Protein AF-A0A1B6GNF2-F1 (afdb_monomer)

Foldseek 3Di:
DFADPVPWDWDKDWAAAPDFDPQKKKFKFLADCVVPNDHGPDIDRDPDNTDMDTDPDTQGDDPDDPDLDKDASRMKMFIDDPPDTPDIDGRIDDNPVCVVCCVPPVVDDPVRDDDDDDDPPVPGDDPDDPPDDDPPND

Nearest PDB structures (foldseek):
  2c9a-assembly1_A  TM=4.480E-01  e=7.963E+00  Homo sapiens
  7r5j-assembly1_H0  TM=1.575E-01  e=5.209E+00  Homo sapiens

Structure (mmCIF, N/CA/C/O backbone):
data_AF-A0A1B6GNF2-F1
#
_entry.id   AF-A0A1B6GNF2-F1
#
loop_
_atom_site.group_PDB
_atom_site.id
_atom_site.type_symbol
_atom_site.label_atom_id
_atom_site.label_alt_id
_atom_site.label_comp_id
_atom_site.label_asym_id
_atom_site.label_entity_id
_atom_site.label_seq_id
_atom_site.pdbx_PDB_ins_code
_atom_site.Cartn_x
_atom_site.Cartn_y
_atom_site.Cartn_z
_atom_site.occupancy
_atom_site.B_iso_or_equiv
_atom_site.auth_seq_id
_atom_site.auth_comp_id
_atom_site.auth_asym_id
_atom_site.auth_atom_id
_atom_site.pdbx_PDB_model_num
ATOM 1 N N . PRO A 1 1 ? 19.832 -2.324 -13.308 1.00 48.38 1 PRO A N 1
ATOM 2 C CA . PRO A 1 1 ? 20.178 -1.184 -12.427 1.00 48.38 1 PRO A CA 1
ATOM 3 C C . PRO A 1 1 ? 19.892 -1.513 -10.952 1.00 48.38 1 PRO A C 1
ATOM 5 O O . PRO A 1 1 ? 18.779 -1.898 -10.614 1.00 48.38 1 PRO A O 1
ATOM 8 N N . GLN A 1 2 ? 20.909 -1.433 -10.096 1.00 45.78 2 GLN A N 1
ATOM 9 C CA . GLN A 1 2 ? 20.740 -1.524 -8.643 1.00 45.78 2 GLN A CA 1
ATOM 10 C C . GLN A 1 2 ? 20.310 -0.132 -8.146 1.00 45.78 2 GLN A C 1
ATOM 12 O O . GLN A 1 2 ? 20.767 0.860 -8.702 1.00 45.78 2 GLN A O 1
ATOM 17 N N . LEU A 1 3 ? 19.383 -0.019 -7.191 1.00 51.47 3 LEU A N 1
ATOM 18 C CA . LEU A 1 3 ? 19.069 1.291 -6.603 1.00 51.47 3 LEU A CA 1
ATOM 19 C C . LEU A 1 3 ? 20.137 1.642 -5.565 1.00 51.47 3 LEU A C 1
ATOM 21 O O . LEU A 1 3 ? 20.526 0.782 -4.772 1.00 51.47 3 LEU A O 1
ATOM 25 N N . ASP A 1 4 ? 20.573 2.902 -5.540 1.00 57.47 4 ASP A N 1
ATOM 26 C CA . ASP A 1 4 ? 21.336 3.429 -4.409 1.00 57.47 4 ASP A CA 1
ATOM 27 C C . ASP A 1 4 ? 20.482 3.298 -3.134 1.00 57.47 4 ASP A C 1
ATOM 29 O O . ASP A 1 4 ? 19.288 3.599 -3.103 1.00 57.47 4 ASP A O 1
ATOM 33 N N . THR A 1 5 ? 21.092 2.866 -2.036 1.00 56.94 5 THR A N 1
ATOM 34 C CA . THR A 1 5 ? 20.466 2.891 -0.710 1.00 56.94 5 THR A CA 1
ATOM 35 C C . THR A 1 5 ? 19.908 4.269 -0.338 1.00 56.94 5 THR A C 1
ATOM 37 O O . THR A 1 5 ? 18.885 4.329 0.351 1.00 56.94 5 THR A O 1
ATOM 40 N N . LYS A 1 6 ? 20.495 5.362 -0.854 1.00 58.06 6 LYS A N 1
ATOM 41 C CA . LYS A 1 6 ? 19.972 6.730 -0.700 1.00 58.06 6 LYS A CA 1
ATOM 42 C C . LYS A 1 6 ? 18.654 6.972 -1.439 1.00 58.06 6 LYS A C 1
ATOM 44 O O . LYS A 1 6 ? 17.889 7.828 -1.010 1.00 58.06 6 LYS A O 1
ATOM 49 N N . THR A 1 7 ? 18.370 6.228 -2.509 1.00 63.16 7 THR A N 1
ATOM 50 C CA . THR A 1 7 ? 17.130 6.342 -3.297 1.00 63.16 7 THR A CA 1
ATOM 51 C C . THR A 1 7 ? 16.110 5.246 -2.983 1.00 63.16 7 THR A C 1
ATOM 53 O O . THR A 1 7 ? 14.957 5.350 -3.400 1.00 63.16 7 THR A O 1
ATOM 56 N N . SER A 1 8 ? 16.491 4.225 -2.202 1.00 68.88 8 SER A N 1
ATOM 57 C CA . SER A 1 8 ? 15.565 3.187 -1.736 1.00 68.88 8 SER A CA 1
ATOM 58 C C . SER A 1 8 ? 14.460 3.768 -0.843 1.00 68.88 8 SER A C 1
ATOM 60 O O . SER A 1 8 ? 14.716 4.387 0.197 1.00 68.88 8 SER A O 1
ATOM 62 N N . ARG A 1 9 ? 13.207 3.555 -1.248 1.00 80.62 9 ARG A N 1
ATOM 63 C CA . ARG A 1 9 ? 12.031 4.045 -0.524 1.00 80.62 9 ARG A CA 1
ATOM 64 C C . ARG A 1 9 ? 11.703 3.114 0.633 1.00 80.62 9 ARG A C 1
ATOM 66 O O . ARG A 1 9 ? 11.796 1.894 0.507 1.00 80.62 9 ARG A O 1
ATOM 73 N N . ARG A 1 10 ? 11.323 3.691 1.773 1.00 89.12 10 ARG A N 1
ATOM 74 C CA . ARG A 1 10 ? 10.787 2.916 2.897 1.00 89.12 10 ARG A CA 1
ATOM 75 C C . ARG A 1 10 ? 9.365 2.489 2.572 1.00 89.12 10 ARG A C 1
ATOM 77 O O . ARG A 1 10 ? 8.586 3.290 2.063 1.00 89.12 10 ARG A O 1
ATOM 84 N N . LEU A 1 11 ? 9.042 1.238 2.876 1.00 92.06 11 LEU A N 1
ATOM 85 C CA . LEU A 1 11 ? 7.682 0.746 2.722 1.00 92.06 11 LEU A CA 1
ATOM 86 C C . LEU A 1 11 ? 6.825 1.254 3.876 1.00 92.06 11 LEU A C 1
ATOM 88 O O . LEU A 1 11 ? 7.242 1.221 5.038 1.00 92.06 11 LEU A O 1
ATOM 92 N N . GLN A 1 12 ? 5.615 1.680 3.544 1.00 95.12 12 GLN A N 1
ATOM 93 C CA . GLN A 1 12 ? 4.599 2.086 4.498 1.00 95.12 12 GLN A CA 1
ATOM 94 C C . GLN A 1 12 ? 3.388 1.175 4.335 1.00 95.12 12 GLN A C 1
ATOM 96 O O . GLN A 1 12 ? 3.025 0.798 3.220 1.00 95.12 12 GLN A O 1
ATOM 101 N N . VAL A 1 13 ? 2.772 0.814 5.454 1.00 95.62 13 VAL A N 1
ATOM 102 C CA . VAL A 1 13 ? 1.498 0.102 5.464 1.00 95.62 13 VAL A CA 1
ATOM 103 C C . VAL A 1 13 ? 0.418 1.095 5.843 1.00 95.62 13 VAL A C 1
ATOM 105 O O . VAL A 1 13 ? 0.534 1.740 6.879 1.00 95.62 13 VAL A O 1
ATOM 108 N N . SER A 1 14 ? -0.622 1.208 5.026 1.00 96.44 14 SER A N 1
ATOM 109 C CA . SER A 1 14 ? -1.809 2.007 5.319 1.00 96.44 14 SER A CA 1
ATOM 110 C C . SER A 1 14 ? -3.044 1.121 5.407 1.00 96.44 14 SER A C 1
ATOM 112 O O . SER A 1 14 ? -3.094 0.028 4.837 1.00 96.44 14 SER A O 1
ATOM 114 N N . TRP A 1 15 ? -4.035 1.576 6.166 1.00 96.44 15 TRP A N 1
ATOM 115 C CA . TRP A 1 15 ? -5.276 0.846 6.361 1.00 96.44 15 TRP A CA 1
ATOM 116 C C . TRP A 1 15 ? -6.477 1.774 6.463 1.00 96.44 15 TRP A C 1
ATOM 118 O O . TRP A 1 15 ? -6.389 2.924 6.900 1.00 96.44 15 TRP A O 1
ATOM 128 N N . TRP A 1 16 ? -7.616 1.199 6.098 1.00 96.19 16 TRP A N 1
ATOM 129 C CA . TRP A 1 16 ? -8.946 1.690 6.397 1.00 96.19 16 TRP A CA 1
ATOM 130 C C . TRP A 1 16 ? -9.809 0.480 6.768 1.00 96.19 16 TRP A C 1
ATOM 132 O O . TRP A 1 16 ? -9.834 -0.514 6.042 1.00 96.19 16 TRP A O 1
ATOM 142 N N . VAL A 1 17 ? -10.488 0.542 7.908 1.00 94.69 17 VAL A N 1
ATOM 143 C CA . VAL A 1 17 ? -11.418 -0.481 8.393 1.00 94.69 17 VAL A CA 1
ATOM 144 C C . VAL A 1 17 ? -12.611 0.216 9.052 1.00 94.69 17 VAL A C 1
ATOM 146 O O . VAL A 1 17 ? -12.407 1.223 9.728 1.00 94.69 17 VAL A O 1
ATOM 149 N N . PRO A 1 18 ? -13.851 -0.291 8.921 1.00 94.50 18 PRO A N 1
ATOM 150 C CA . PRO A 1 18 ? -15.011 0.358 9.530 1.00 94.50 18 PRO A CA 1
ATOM 151 C C . PRO A 1 18 ? -14.893 0.528 11.049 1.00 94.50 18 PRO A C 1
ATOM 153 O O . PRO A 1 18 ? -15.233 1.583 11.577 1.00 94.50 18 PRO A O 1
ATOM 156 N N . GLN A 1 19 ? -14.395 -0.500 11.747 1.00 93.94 19 GLN A N 1
ATOM 157 C CA . GLN A 1 19 ? -14.163 -0.484 13.193 1.00 93.94 19 GLN A CA 1
ATOM 158 C C . GLN A 1 19 ? -12.963 -1.347 13.579 1.00 93.94 19 GLN A C 1
ATOM 160 O O . GLN A 1 19 ? -12.769 -2.427 13.016 1.00 93.94 19 GLN A O 1
ATOM 165 N N . VAL A 1 20 ? -12.210 -0.866 14.569 1.00 95.19 20 VAL A N 1
ATOM 166 C CA . VAL A 1 20 ? -11.044 -1.531 15.166 1.00 95.19 20 VAL A CA 1
ATOM 167 C C . VAL A 1 20 ? -11.457 -2.274 16.434 1.00 95.19 20 VAL A C 1
ATOM 169 O O . VAL A 1 20 ? -12.239 -1.756 17.230 1.00 95.19 20 VAL A O 1
ATOM 172 N N . GLN A 1 21 ? -10.904 -3.465 16.640 1.00 94.88 21 GLN A N 1
ATOM 173 C CA . GLN A 1 21 ? -11.029 -4.248 17.869 1.00 94.88 21 GLN A CA 1
ATOM 174 C C . GLN A 1 21 ? -9.678 -4.380 18.580 1.00 94.88 21 GLN A C 1
ATOM 176 O O . GLN A 1 21 ? -8.618 -4.275 17.970 1.00 94.88 21 GLN A O 1
ATO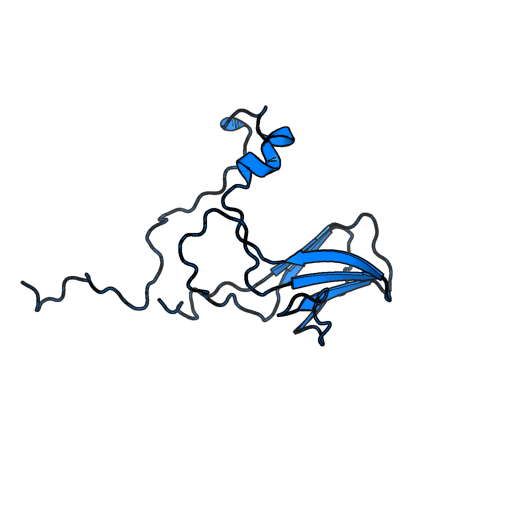M 181 N N . SER A 1 22 ? -9.711 -4.644 19.888 1.00 88.94 22 SER A N 1
ATOM 182 C CA . SER A 1 22 ? -8.516 -4.675 20.747 1.00 88.94 22 SER A CA 1
ATOM 183 C C . SER A 1 22 ? -7.490 -5.759 20.388 1.00 88.94 22 SER A C 1
ATOM 185 O O . SER A 1 22 ? -6.334 -5.643 20.785 1.00 88.94 22 SER A O 1
ATOM 187 N N . ALA A 1 23 ? -7.897 -6.795 19.651 1.00 92.69 23 ALA A N 1
ATOM 188 C CA . ALA A 1 23 ? -7.038 -7.891 19.197 1.00 92.69 23 ALA A CA 1
ATOM 189 C C . ALA A 1 23 ? -6.735 -7.838 17.687 1.00 92.69 23 ALA A C 1
ATOM 191 O O . ALA A 1 23 ? -6.237 -8.820 17.130 1.00 92.69 23 ALA A O 1
ATOM 192 N N . ASP A 1 24 ? -7.065 -6.730 17.017 1.00 97.25 24 ASP A N 1
ATOM 193 C CA . ASP A 1 24 ? -6.771 -6.565 15.598 1.00 97.25 24 ASP A CA 1
ATOM 194 C C . ASP A 1 24 ? -5.269 -6.328 15.385 1.00 97.25 24 ASP A C 1
ATOM 196 O O . ASP A 1 24 ? -4.602 -5.631 16.154 1.00 97.25 24 ASP A O 1
ATOM 200 N N . VAL A 1 25 ? -4.723 -6.912 14.320 1.00 97.56 25 VAL A N 1
ATOM 201 C CA . VAL A 1 25 ? -3.306 -6.795 13.962 1.00 97.56 25 VAL A CA 1
ATOM 202 C C . VAL A 1 25 ? -3.175 -6.659 12.458 1.00 97.56 25 VAL A C 1
ATOM 204 O O . VAL A 1 25 ? -3.715 -7.454 11.696 1.00 97.56 25 VAL A O 1
ATOM 207 N N . ILE A 1 26 ? -2.384 -5.690 12.018 1.00 97.88 26 ILE A N 1
ATOM 208 C CA . ILE A 1 26 ? -1.972 -5.578 10.625 1.00 97.88 26 ILE A CA 1
ATOM 209 C C . ILE A 1 26 ? -0.599 -6.220 10.501 1.00 97.88 26 ILE A C 1
ATOM 211 O O . ILE A 1 26 ? 0.334 -5.834 11.202 1.00 97.88 26 ILE A O 1
ATOM 215 N N . ALA A 1 27 ? -0.476 -7.208 9.625 1.00 97.75 27 ALA A N 1
ATOM 216 C CA . ALA A 1 27 ? 0.722 -8.013 9.458 1.00 97.75 27 ALA A CA 1
ATOM 217 C C . ALA A 1 27 ? 1.237 -7.938 8.019 1.00 97.75 27 ALA A C 1
ATOM 219 O O . ALA A 1 27 ? 0.467 -8.054 7.067 1.00 97.75 27 ALA A O 1
ATOM 220 N N . LEU A 1 28 ? 2.546 -7.753 7.870 1.00 97.31 28 LEU A N 1
ATOM 221 C CA . LEU A 1 28 ? 3.259 -7.692 6.599 1.00 97.31 28 LEU A CA 1
ATOM 222 C C . LEU A 1 28 ? 4.059 -8.981 6.384 1.00 97.31 28 LEU A C 1
ATOM 224 O O . LEU A 1 28 ? 4.722 -9.466 7.301 1.00 97.31 28 LEU A O 1
ATOM 228 N N . TYR A 1 29 ? 4.048 -9.493 5.160 1.00 96.12 29 TYR A N 1
ATOM 229 C CA . TYR A 1 29 ? 4.676 -10.738 4.727 1.00 96.12 29 TYR A CA 1
ATOM 230 C C . TYR A 1 29 ? 5.464 -10.513 3.433 1.00 96.12 29 TYR A C 1
ATOM 232 O O . TYR A 1 29 ? 5.156 -9.609 2.653 1.00 96.12 29 TYR A O 1
ATOM 240 N N . LEU A 1 30 ? 6.468 -11.362 3.197 1.00 93.12 30 LEU A N 1
ATOM 241 C CA . LEU A 1 30 ? 7.276 -11.364 1.965 1.00 93.12 30 LEU A CA 1
ATOM 242 C C . LEU A 1 30 ? 6.791 -12.391 0.925 1.00 93.12 30 LEU A C 1
ATOM 244 O O . LEU A 1 30 ? 7.341 -12.503 -0.166 1.00 93.12 30 LEU A O 1
ATOM 248 N N . THR A 1 31 ? 5.760 -13.161 1.264 1.00 92.38 31 THR A N 1
ATOM 249 C CA . THR A 1 31 ? 5.110 -14.150 0.398 1.00 92.38 31 THR A CA 1
ATOM 250 C C . THR A 1 31 ? 3.607 -14.063 0.591 1.00 92.38 31 THR A C 1
ATOM 252 O O . THR A 1 31 ? 3.159 -13.564 1.621 1.00 92.38 31 THR A O 1
ATOM 255 N N . ASP A 1 32 ? 2.831 -14.539 -0.386 1.00 94.44 32 ASP A N 1
ATOM 256 C CA . ASP A 1 32 ? 1.372 -14.542 -0.278 1.00 94.44 32 ASP A CA 1
ATOM 257 C C . ASP A 1 32 ? 0.930 -15.471 0.872 1.00 94.44 32 ASP A C 1
ATOM 259 O O . ASP A 1 32 ? 1.101 -16.694 0.771 1.00 94.44 32 ASP A O 1
ATOM 263 N N . PRO A 1 33 ? 0.347 -14.927 1.957 1.00 93.50 33 PRO A N 1
ATOM 264 C CA . PRO A 1 33 ? -0.080 -15.723 3.101 1.00 93.50 33 PRO A CA 1
ATOM 265 C C . PRO A 1 33 ? -1.288 -16.619 2.793 1.00 93.50 33 PRO A C 1
ATOM 267 O O . PRO A 1 33 ? -1.597 -17.500 3.592 1.00 93.50 33 PRO A O 1
ATOM 270 N N . ALA A 1 34 ? -1.979 -16.428 1.661 1.00 91.56 34 ALA A N 1
ATOM 271 C CA . ALA A 1 34 ? -3.002 -17.358 1.186 1.00 91.56 34 ALA A CA 1
ATOM 272 C C . ALA A 1 34 ? -2.402 -18.647 0.599 1.00 91.56 34 ALA A C 1
ATOM 274 O O . ALA A 1 34 ? -3.065 -19.681 0.616 1.00 91.56 34 ALA A O 1
ATOM 275 N N . VAL A 1 35 ? -1.163 -18.590 0.097 1.00 91.88 35 VAL A N 1
ATOM 276 C CA . VAL A 1 35 ? -0.446 -19.746 -0.463 1.00 91.88 35 VAL A CA 1
ATOM 277 C C . VAL A 1 35 ? 0.408 -20.420 0.605 1.00 91.88 35 VAL A C 1
ATOM 279 O O . VAL A 1 35 ? 0.377 -21.640 0.743 1.00 91.88 35 VAL A O 1
ATOM 282 N N . ASN A 1 36 ? 1.179 -19.635 1.362 1.00 90.56 36 ASN A N 1
ATOM 283 C CA . ASN A 1 36 ? 2.036 -20.136 2.430 1.00 90.56 36 ASN A CA 1
ATOM 284 C C . ASN A 1 36 ? 2.104 -19.127 3.580 1.00 90.56 36 ASN A C 1
ATOM 286 O O . ASN A 1 36 ? 2.690 -18.049 3.447 1.00 90.56 36 ASN A O 1
ATOM 290 N N . LEU A 1 37 ? 1.510 -19.488 4.717 1.00 92.62 37 LEU A N 1
ATOM 291 C CA . LEU A 1 37 ? 1.492 -18.642 5.901 1.00 92.62 37 LEU A CA 1
ATOM 292 C C . LEU A 1 37 ? 2.807 -18.782 6.677 1.00 92.62 37 LEU A C 1
ATOM 294 O O . LEU A 1 37 ? 3.023 -19.757 7.394 1.00 92.62 37 LEU A O 1
ATOM 298 N N . THR A 1 38 ? 3.675 -17.780 6.555 1.00 94.56 38 THR A N 1
ATOM 299 C CA . THR A 1 38 ? 4.923 -17.671 7.324 1.00 94.56 38 THR A CA 1
ATOM 300 C C . THR A 1 38 ? 4.756 -16.753 8.535 1.00 94.56 38 THR A C 1
ATOM 302 O O . THR A 1 38 ? 3.711 -16.133 8.728 1.00 94.56 38 THR A O 1
ATOM 305 N N . ALA A 1 39 ? 5.806 -16.608 9.349 1.00 96.19 39 ALA A N 1
ATOM 306 C CA . ALA A 1 39 ? 5.857 -15.519 10.320 1.00 96.19 39 ALA A CA 1
ATOM 307 C C . ALA A 1 39 ? 5.827 -14.154 9.593 1.00 96.19 39 ALA A C 1
ATOM 309 O O . ALA A 1 39 ? 6.465 -14.019 8.539 1.00 96.19 39 ALA A O 1
ATOM 310 N N . PRO A 1 40 ? 5.098 -13.153 10.118 1.00 96.88 40 PRO A N 1
ATOM 311 C CA . PRO A 1 40 ? 5.108 -11.812 9.554 1.00 96.88 40 PRO A CA 1
ATOM 312 C C . PRO A 1 40 ? 6.463 -11.141 9.790 1.00 96.88 40 PRO A C 1
ATOM 314 O O . PRO A 1 40 ? 7.084 -11.308 10.838 1.00 96.88 40 PRO A O 1
ATOM 317 N N . VAL A 1 41 ? 6.907 -10.346 8.821 1.00 96.56 41 VAL A N 1
ATOM 318 C CA . VAL A 1 41 ? 8.154 -9.567 8.912 1.00 96.56 41 VAL A CA 1
ATOM 319 C C . VAL A 1 41 ? 7.966 -8.228 9.617 1.00 96.56 41 VAL A C 1
ATOM 321 O O . VAL A 1 41 ? 8.936 -7.608 10.045 1.00 96.56 41 VAL A O 1
ATOM 324 N N . TYR A 1 42 ? 6.722 -7.771 9.733 1.00 97.44 42 TYR A N 1
ATOM 325 C CA . TYR A 1 42 ? 6.355 -6.579 10.482 1.00 97.44 42 TYR A CA 1
ATOM 326 C C . TYR A 1 42 ? 4.894 -6.677 10.918 1.00 97.44 42 TYR A C 1
ATOM 328 O O . TYR A 1 42 ? 4.059 -7.202 10.180 1.00 97.44 42 TYR A O 1
ATOM 336 N N . THR A 1 43 ? 4.580 -6.160 12.103 1.00 97.50 43 THR A N 1
ATOM 337 C CA . THR A 1 43 ? 3.211 -6.099 12.620 1.00 97.50 43 THR A CA 1
ATOM 338 C C . THR A 1 43 ? 2.954 -4.764 13.292 1.00 97.50 43 THR A C 1
ATOM 340 O O . THR A 1 43 ? 3.817 -4.267 14.015 1.00 97.50 43 THR A O 1
ATOM 343 N N . VAL A 1 44 ? 1.750 -4.229 13.120 1.00 97.12 44 VAL A N 1
ATOM 344 C CA . VAL A 1 44 ? 1.285 -3.032 13.822 1.00 97.12 44 VAL A CA 1
ATOM 345 C C . VAL A 1 44 ? -0.155 -3.236 14.304 1.00 97.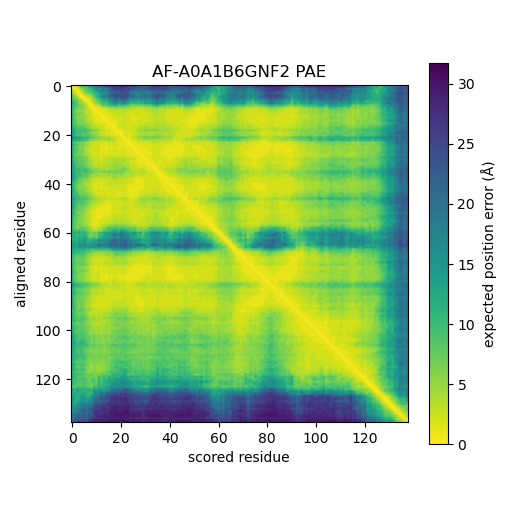12 44 VAL A C 1
ATOM 347 O O . VAL A 1 44 ? -1.014 -3.616 13.504 1.00 97.12 44 VAL A O 1
ATOM 350 N N . PRO A 1 45 ? -0.450 -3.019 15.598 1.00 96.56 45 PRO A N 1
ATOM 351 C CA . PRO A 1 45 ? -1.827 -2.941 16.063 1.00 96.56 45 PRO A CA 1
ATOM 352 C C . PRO A 1 45 ? -2.431 -1.598 15.609 1.00 96.56 45 PRO A C 1
ATOM 354 O O . PRO A 1 45 ? -1.844 -0.545 15.881 1.00 96.56 45 PRO A O 1
ATOM 357 N N . PRO A 1 46 ? -3.576 -1.588 14.908 1.00 95.75 46 PRO A N 1
ATOM 358 C CA . PRO A 1 46 ? -4.229 -0.344 14.526 1.00 95.75 46 PRO A CA 1
ATOM 359 C C . PRO A 1 46 ? -4.836 0.331 15.763 1.00 95.75 46 PRO A C 1
ATOM 361 O O . PRO A 1 46 ? -5.587 -0.291 16.505 1.00 95.75 46 PRO A O 1
ATOM 364 N N . SER A 1 47 ? -4.538 1.613 15.983 1.00 90.88 47 SER A N 1
ATOM 365 C CA . SER A 1 47 ? -5.172 2.426 17.038 1.00 90.88 47 SER A CA 1
ATOM 366 C C . SER A 1 47 ? -6.436 3.148 16.557 1.00 90.88 47 SER A C 1
ATOM 368 O O . SER A 1 47 ? -7.274 3.546 17.362 1.00 90.88 47 SER A O 1
ATOM 370 N N . THR A 1 48 ? -6.580 3.313 15.241 1.00 95.25 48 THR A N 1
ATOM 371 C CA . THR A 1 48 ? -7.662 4.047 14.577 1.00 95.25 48 THR A CA 1
ATOM 372 C C . THR A 1 48 ? -8.178 3.272 13.367 1.00 95.25 48 THR A C 1
ATOM 374 O O . THR A 1 48 ? -7.462 2.455 12.782 1.00 95.25 48 THR A O 1
ATOM 377 N N . SER A 1 49 ? -9.425 3.545 12.966 1.0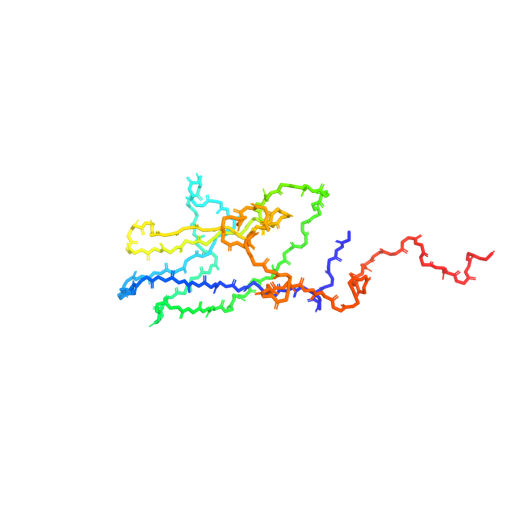0 95.50 49 SER A N 1
ATOM 378 C CA . SER 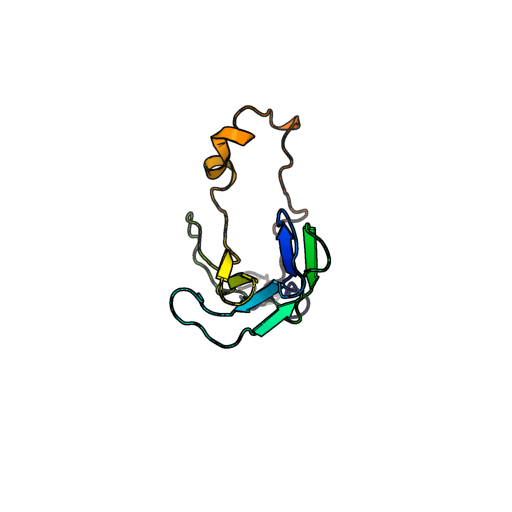A 1 49 ? -10.057 2.967 11.767 1.00 95.50 49 SER A CA 1
ATOM 379 C C . SER A 1 49 ? -9.268 3.251 10.493 1.00 95.50 49 SER A C 1
ATOM 381 O O . SER A 1 49 ? -9.251 2.432 9.582 1.00 95.50 49 SER A O 1
ATOM 383 N N . THR A 1 50 ? -8.582 4.389 10.442 1.00 97.06 50 THR A N 1
ATOM 384 C CA . THR A 1 50 ? -7.745 4.805 9.318 1.00 97.06 50 THR A CA 1
ATOM 385 C C . THR A 1 50 ? -6.372 5.197 9.814 1.00 97.06 50 THR A C 1
ATOM 387 O O . THR A 1 50 ? -6.2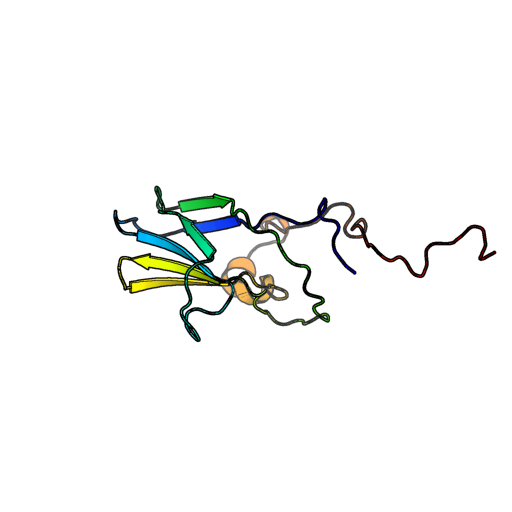71 5.925 10.804 1.00 97.06 50 THR A O 1
ATOM 390 N N . GLY A 1 51 ? -5.321 4.788 9.121 1.00 96.44 51 GLY A N 1
ATOM 391 C CA . GLY A 1 51 ? -3.975 5.172 9.510 1.00 96.44 51 GLY A CA 1
ATOM 392 C C . GLY A 1 51 ? -2.908 4.593 8.608 1.00 96.44 51 GLY A C 1
ATOM 393 O O . GLY A 1 51 ? -3.191 3.935 7.604 1.00 96.44 51 GLY A O 1
ATOM 394 N N . TRP A 1 52 ? -1.668 4.865 8.985 1.00 96.81 52 TRP A N 1
ATOM 395 C CA . TRP A 1 52 ? -0.493 4.298 8.354 1.00 96.81 52 TRP A CA 1
ATOM 396 C C . TRP A 1 52 ? 0.614 4.073 9.380 1.00 96.81 52 TRP A C 1
ATOM 398 O O . TRP A 1 52 ? 0.606 4.639 10.474 1.00 96.81 52 TRP A O 1
ATOM 408 N N . SER A 1 53 ? 1.578 3.234 9.020 1.00 96.38 53 SER A N 1
ATOM 409 C CA . SER A 1 53 ? 2.770 2.993 9.817 1.00 96.38 53 SER A CA 1
ATOM 410 C C . SER A 1 53 ? 3.982 2.734 8.934 1.00 96.38 53 SER A C 1
ATOM 412 O O . SER A 1 53 ? 3.910 1.978 7.958 1.00 96.38 53 SER A O 1
ATOM 414 N N . ASP A 1 54 ? 5.099 3.373 9.279 1.00 94.88 54 ASP A N 1
ATOM 415 C CA . ASP A 1 54 ? 6.366 3.185 8.587 1.00 94.88 54 ASP A CA 1
ATOM 416 C C . ASP A 1 54 ? 7.007 1.863 8.994 1.00 94.88 54 ASP A C 1
ATOM 418 O O . ASP A 1 54 ? 7.262 1.592 10.170 1.00 94.88 54 ASP A O 1
ATOM 422 N N . THR A 1 55 ? 7.350 1.057 7.998 1.00 94.19 55 THR A N 1
ATOM 423 C CA . THR A 1 55 ? 8.045 -0.206 8.228 1.00 94.19 55 THR A CA 1
ATOM 424 C C . THR A 1 55 ? 9.563 0.028 8.253 1.00 94.19 55 THR A C 1
ATOM 426 O O . THR A 1 55 ? 10.063 1.040 7.732 1.00 94.19 55 THR A O 1
ATOM 429 N N . PRO A 1 56 ? 10.346 -0.890 8.844 1.00 90.88 56 PRO A N 1
ATOM 430 C CA . PRO A 1 56 ? 11.800 -0.885 8.693 1.00 90.88 56 PRO A CA 1
ATOM 431 C C . PRO A 1 56 ? 12.248 -1.376 7.305 1.00 90.88 56 PRO A C 1
ATOM 433 O O . PRO A 1 56 ? 13.434 -1.302 6.987 1.00 90.88 56 PRO A O 1
ATOM 436 N N . LEU A 1 57 ? 11.325 -1.884 6.480 1.00 89.88 57 LEU A N 1
ATOM 437 C CA . LEU A 1 57 ? 11.640 -2.443 5.175 1.00 89.88 57 LEU A CA 1
ATOM 438 C C . LEU A 1 57 ? 11.832 -1.347 4.133 1.00 89.88 57 LEU A C 1
ATOM 440 O O . LEU A 1 57 ? 11.197 -0.288 4.155 1.00 89.88 57 LEU A O 1
ATOM 444 N N . ARG A 1 58 ? 12.705 -1.646 3.178 1.00 86.56 58 ARG A N 1
ATOM 445 C CA . ARG A 1 58 ? 12.942 -0.833 1.993 1.00 86.56 58 ARG A CA 1
ATOM 446 C C . ARG A 1 58 ? 12.510 -1.615 0.767 1.00 86.56 58 ARG A C 1
ATOM 448 O O . ARG A 1 58 ? 12.650 -2.838 0.728 1.00 86.56 58 ARG A O 1
ATOM 455 N N . GLU A 1 59 ? 11.981 -0.894 -0.209 1.00 78.50 59 GLU A N 1
ATOM 456 C CA . GLU A 1 59 ? 11.657 -1.446 -1.515 1.00 78.50 59 GLU A CA 1
ATOM 457 C C . GLU A 1 59 ? 12.921 -2.034 -2.150 1.00 78.50 59 GLU A C 1
ATOM 459 O O . GLU A 1 59 ? 13.963 -1.375 -2.233 1.00 78.50 59 GLU A O 1
ATOM 464 N N . MET A 1 60 ? 12.826 -3.282 -2.598 1.00 74.81 60 MET A N 1
ATOM 465 C CA . MET A 1 60 ? 13.833 -3.881 -3.460 1.00 74.81 60 MET A CA 1
ATOM 466 C C . MET A 1 60 ? 13.482 -3.574 -4.912 1.00 74.81 60 MET A C 1
ATOM 468 O O . MET A 1 60 ? 12.366 -3.843 -5.351 1.00 74.81 60 MET A O 1
ATOM 472 N N . TYR A 1 61 ? 14.442 -3.038 -5.672 1.00 66.00 61 TYR A N 1
ATOM 473 C CA . TYR A 1 61 ? 14.260 -2.890 -7.112 1.00 66.00 61 TYR A CA 1
ATOM 474 C C . TYR A 1 61 ? 14.181 -4.267 -7.751 1.00 66.00 61 TYR A C 1
ATOM 476 O O . TYR A 1 61 ? 15.177 -4.982 -7.876 1.00 66.00 61 TYR A O 1
ATOM 484 N N . LEU A 1 62 ? 12.982 -4.625 -8.170 1.00 65.44 62 LEU A N 1
ATOM 485 C CA . LEU A 1 62 ? 12.742 -5.804 -8.967 1.00 65.44 62 LEU A CA 1
ATOM 486 C C . LEU A 1 62 ? 12.777 -5.346 -10.425 1.00 65.44 62 LEU A C 1
ATOM 488 O O . LEU A 1 62 ? 12.037 -4.450 -10.829 1.00 65.44 62 LEU A O 1
ATOM 492 N N . ASN A 1 63 ? 13.701 -5.917 -11.202 1.00 62.12 63 ASN A N 1
ATOM 493 C CA . ASN A 1 63 ? 13.856 -5.615 -12.623 1.00 62.12 63 ASN A CA 1
ATOM 494 C C . ASN A 1 63 ? 12.672 -6.206 -13.400 1.00 62.12 63 ASN A C 1
ATOM 496 O O . ASN A 1 63 ? 12.766 -7.276 -14.005 1.00 62.12 63 ASN A O 1
ATOM 500 N N . TYR A 1 64 ? 11.529 -5.533 -13.318 1.00 61.62 64 TYR A N 1
ATOM 501 C CA . TYR A 1 64 ? 10.344 -5.892 -14.066 1.00 61.62 64 TYR A CA 1
ATOM 502 C C . TYR A 1 64 ? 10.510 -5.396 -15.496 1.00 61.62 64 TYR A C 1
ATOM 504 O O . TYR A 1 64 ? 10.588 -4.196 -15.756 1.00 61.62 64 TYR A O 1
ATOM 512 N N . ARG A 1 65 ? 10.532 -6.339 -16.445 1.00 65.12 65 ARG A N 1
ATOM 513 C CA . ARG A 1 65 ? 10.243 -6.017 -17.847 1.00 65.12 65 ARG A CA 1
ATOM 514 C C . ARG A 1 65 ? 8.908 -5.281 -17.879 1.00 65.12 65 ARG A C 1
ATOM 516 O O . ARG A 1 65 ? 8.032 -5.639 -17.105 1.00 65.12 65 ARG A O 1
ATOM 523 N N . HIS A 1 66 ? 8.761 -4.270 -18.729 1.00 63.25 66 HIS A N 1
ATOM 524 C CA . HIS A 1 66 ? 7.534 -3.478 -18.844 1.00 63.25 66 HIS A CA 1
ATOM 525 C C . HIS A 1 66 ? 6.313 -4.387 -19.060 1.00 63.25 66 HIS A C 1
ATOM 527 O O . HIS A 1 66 ? 6.029 -4.797 -20.184 1.00 63.25 6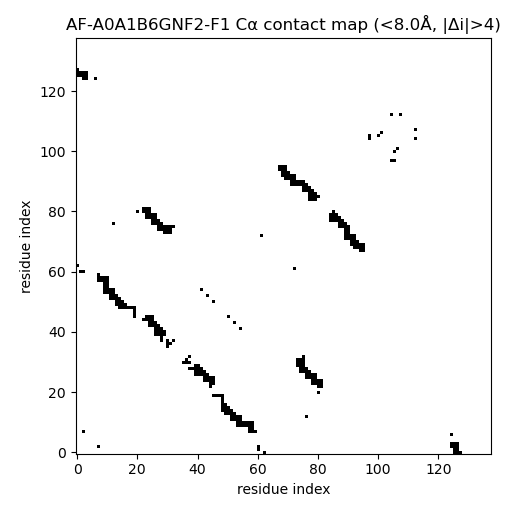6 HIS A O 1
ATOM 533 N N . VAL A 1 67 ? 5.620 -4.741 -17.976 1.00 69.75 67 VAL A N 1
ATOM 534 C CA . VAL A 1 67 ? 4.389 -5.523 -18.031 1.00 69.75 67 VAL A CA 1
ATOM 535 C C . VAL A 1 67 ? 3.240 -4.542 -17.873 1.00 69.75 67 VAL A C 1
ATOM 537 O O . VAL A 1 67 ? 3.134 -3.855 -16.860 1.00 69.75 67 VAL A O 1
ATOM 540 N N . PHE A 1 68 ? 2.366 -4.481 -18.873 1.00 82.12 68 PHE A N 1
ATOM 541 C CA . PHE A 1 68 ? 1.157 -3.654 -18.846 1.00 82.12 68 PHE A CA 1
ATOM 542 C C . PHE A 1 68 ? 0.018 -4.299 -18.035 1.00 82.12 68 PHE A C 1
ATOM 544 O O . PHE A 1 68 ? -1.144 -3.949 -18.205 1.00 82.12 68 PHE A O 1
ATOM 551 N N . THR A 1 69 ? 0.344 -5.239 -17.145 1.00 86.19 69 THR A N 1
ATOM 552 C CA . THR A 1 69 ? -0.598 -5.901 -16.239 1.00 86.19 69 THR A CA 1
ATOM 553 C C . THR A 1 69 ? -0.182 -5.666 -14.792 1.00 86.19 69 THR A C 1
ATOM 555 O O . THR A 1 69 ? 1.006 -5.534 -14.488 1.00 86.19 69 THR A O 1
ATOM 558 N N . SER A 1 70 ? -1.160 -5.628 -13.886 1.00 88.75 70 SER A N 1
ATOM 559 C CA . SER A 1 70 ? -0.882 -5.532 -12.452 1.00 88.75 70 SER A CA 1
ATOM 560 C C . SER A 1 70 ? -0.132 -6.773 -11.962 1.00 88.75 70 SER A C 1
ATOM 562 O O . SER A 1 70 ? -0.517 -7.902 -12.270 1.00 88.75 70 SER A O 1
ATOM 564 N N . VAL A 1 71 ? 0.947 -6.565 -11.207 1.00 88.88 71 VAL A N 1
ATOM 565 C CA . VAL A 1 71 ? 1.738 -7.629 -10.573 1.00 88.88 71 VAL A CA 1
ATOM 566 C C . VAL A 1 71 ? 2.077 -7.252 -9.134 1.00 88.88 71 VAL A C 1
ATOM 568 O O . VAL A 1 71 ? 2.350 -6.085 -8.849 1.00 88.88 71 VAL A O 1
ATOM 571 N N . CYS A 1 72 ? 2.082 -8.232 -8.226 1.00 90.00 72 CYS A N 1
ATOM 572 C CA . CYS A 1 72 ? 2.543 -8.036 -6.850 1.00 90.00 72 CYS A CA 1
ATOM 573 C C . CYS A 1 72 ? 4.079 -7.981 -6.788 1.00 90.00 72 CYS A C 1
ATOM 575 O O . CYS A 1 72 ? 4.765 -8.808 -7.388 1.00 90.00 72 CYS A O 1
ATOM 577 N N . LEU A 1 73 ? 4.611 -7.054 -5.994 1.00 88.44 73 LEU A N 1
ATOM 578 C CA . LEU A 1 73 ? 6.043 -6.768 -5.841 1.00 88.44 73 LEU A CA 1
ATOM 579 C C . LEU A 1 73 ? 6.699 -7.558 -4.696 1.00 88.44 73 LEU A C 1
ATOM 581 O O . LEU A 1 73 ? 7.723 -7.145 -4.168 1.00 88.44 73 LEU A O 1
ATOM 585 N N . GLY A 1 74 ? 6.096 -8.674 -4.273 1.00 90.31 74 GLY A N 1
ATOM 586 C CA . GLY A 1 74 ? 6.641 -9.529 -3.207 1.00 90.31 74 GLY A CA 1
ATOM 587 C C . GLY A 1 74 ? 6.366 -9.052 -1.777 1.00 90.31 74 GLY A C 1
ATOM 588 O O . GLY A 1 74 ? 6.934 -9.597 -0.840 1.00 90.31 74 GLY A O 1
ATOM 589 N N . TYR A 1 75 ? 5.480 -8.074 -1.584 1.00 93.75 75 TYR A N 1
ATOM 590 C CA . TYR A 1 75 ? 5.059 -7.623 -0.255 1.00 93.75 75 TYR A CA 1
ATOM 591 C C . TYR A 1 75 ? 3.554 -7.768 -0.109 1.00 93.75 75 TYR A C 1
ATOM 593 O O . TYR A 1 75 ? 2.802 -7.286 -0.957 1.00 93.75 75 TYR A O 1
ATOM 601 N N . TRP A 1 76 ? 3.125 -8.397 0.979 1.00 96.50 76 TRP A N 1
ATOM 602 C CA . TRP A 1 76 ? 1.728 -8.709 1.257 1.00 96.50 76 TRP A CA 1
ATOM 603 C C . TRP A 1 76 ? 1.343 -8.207 2.631 1.00 96.50 76 TRP A C 1
ATOM 605 O O . TRP A 1 76 ? 2.042 -8.466 3.601 1.00 96.50 76 TRP A O 1
ATOM 615 N N . VAL A 1 77 ? 0.217 -7.517 2.727 1.00 97.25 77 VAL A N 1
ATOM 616 C CA . VAL A 1 77 ? -0.363 -7.085 3.993 1.00 97.25 77 VAL A CA 1
ATOM 617 C C . VAL A 1 77 ? -1.659 -7.839 4.247 1.00 97.25 77 VAL A C 1
ATOM 619 O O . VAL A 1 77 ? -2.438 -8.119 3.330 1.00 97.25 77 VAL A O 1
ATOM 622 N N . VAL A 1 78 ? -1.892 -8.164 5.511 1.00 97.62 78 VAL A N 1
ATOM 623 C CA . VAL A 1 78 ? -3.128 -8.766 5.989 1.00 97.62 78 VAL A CA 1
ATOM 624 C C . VAL A 1 78 ? -3.606 -8.025 7.225 1.00 97.62 78 VAL A C 1
ATOM 626 O O . VAL A 1 78 ? -2.825 -7.764 8.137 1.00 97.62 78 VAL A O 1
ATOM 629 N N . TYR A 1 79 ? -4.895 -7.710 7.253 1.00 97.69 79 TYR A N 1
ATOM 630 C CA . TYR A 1 79 ? -5.584 -7.250 8.449 1.00 97.69 79 TYR A CA 1
ATOM 631 C C . TYR A 1 79 ? -6.217 -8.461 9.135 1.00 97.69 79 TYR A C 1
ATOM 633 O O . TYR A 1 79 ? -7.150 -9.070 8.603 1.00 97.69 79 TYR A O 1
ATOM 641 N N . TRP A 1 80 ? -5.706 -8.808 10.308 1.00 97.06 80 TRP A N 1
ATOM 642 C CA . TRP A 1 80 ? -6.178 -9.910 11.133 1.00 97.06 80 TRP A CA 1
ATOM 643 C C . TRP A 1 80 ? -7.083 -9.413 12.249 1.00 97.06 80 TRP A C 1
ATOM 645 O O . TRP A 1 80 ? -6.791 -8.409 12.896 1.00 97.06 80 TRP A O 1
ATOM 655 N N . ARG A 1 81 ? -8.134 -10.183 12.512 1.00 95.19 81 ARG A N 1
ATOM 656 C CA . ARG A 1 81 ? -8.978 -10.085 13.700 1.00 95.19 81 ARG A CA 1
ATOM 657 C C . ARG A 1 81 ? -8.969 -11.433 14.394 1.00 95.19 81 ARG A C 1
ATOM 659 O O . ARG A 1 81 ? -9.659 -12.362 13.980 1.00 95.19 81 ARG A O 1
ATOM 666 N N . GLY A 1 82 ? -8.117 -11.580 15.405 1.00 92.06 82 GLY A N 1
ATOM 667 C CA . GLY A 1 82 ? -7.835 -12.897 15.974 1.00 92.06 82 GLY A CA 1
ATOM 668 C C . GLY A 1 82 ? -7.284 -13.853 14.908 1.00 92.06 82 GLY A C 1
ATOM 669 O O . GLY A 1 82 ? -6.153 -13.689 14.461 1.00 92.06 82 GLY A O 1
ATOM 670 N N . ARG A 1 83 ? -8.076 -14.855 14.505 1.00 91.00 83 ARG A N 1
ATOM 671 C CA . ARG A 1 83 ? -7.718 -15.814 13.438 1.00 91.00 83 ARG A CA 1
ATOM 672 C C . ARG A 1 83 ? -8.340 -15.482 12.080 1.00 91.00 83 ARG A C 1
ATOM 674 O O . ARG A 1 83 ? -7.986 -16.115 11.088 1.00 91.00 83 ARG A O 1
ATOM 681 N N . ASP A 1 84 ? -9.237 -14.503 12.030 1.00 93.69 84 ASP A N 1
ATOM 682 C CA . ASP A 1 84 ? -9.979 -14.167 10.824 1.00 93.69 84 ASP A CA 1
ATOM 683 C C . ASP A 1 84 ? -9.221 -13.150 9.976 1.00 93.69 84 ASP A C 1
ATOM 685 O O . ASP A 1 84 ? -8.741 -12.121 10.462 1.00 93.69 84 ASP A O 1
ATOM 689 N N . LYS A 1 85 ? -9.138 -13.436 8.676 1.00 94.69 85 LYS A N 1
ATOM 690 C CA . LYS A 1 85 ? -8.573 -12.530 7.679 1.00 94.69 85 LYS A CA 1
ATOM 691 C C . LYS A 1 85 ? -9.646 -11.547 7.219 1.00 94.69 85 LYS A C 1
ATOM 693 O O . LYS A 1 85 ? -10.486 -11.901 6.398 1.00 94.69 85 LYS A O 1
ATOM 698 N N . ILE A 1 86 ? -9.592 -10.315 7.714 1.00 95.12 86 ILE A N 1
ATOM 699 C CA . ILE A 1 86 ? -10.569 -9.265 7.383 1.00 95.12 86 ILE A CA 1
ATOM 700 C C . ILE A 1 86 ? -10.293 -8.668 6.005 1.00 95.12 86 ILE A C 1
ATOM 702 O O . ILE A 1 86 ? -11.211 -8.447 5.222 1.00 95.12 86 ILE A O 1
ATOM 706 N N . ALA A 1 87 ? -9.023 -8.412 5.700 1.00 94.94 87 ALA A N 1
ATOM 707 C CA . ALA A 1 87 ? -8.599 -7.861 4.421 1.00 94.94 87 ALA A CA 1
ATOM 708 C C . ALA A 1 87 ? -7.182 -8.323 4.086 1.00 94.94 87 ALA A C 1
ATOM 710 O O . ALA A 1 87 ? -6.383 -8.612 4.976 1.00 94.94 87 ALA A O 1
ATOM 711 N N . SER A 1 88 ? -6.852 -8.365 2.798 1.00 95.62 88 SER A N 1
ATOM 712 C CA . SER A 1 88 ? -5.483 -8.586 2.344 1.00 95.62 88 SER A CA 1
ATOM 713 C C . SER A 1 88 ? -5.216 -7.822 1.060 1.00 95.62 88 SER A C 1
ATOM 715 O O . SER A 1 88 ? -6.101 -7.662 0.221 1.00 95.62 88 SER A O 1
ATOM 717 N N . SER A 1 89 ? -3.990 -7.337 0.922 1.00 95.75 89 SER A N 1
ATOM 718 C CA . SER A 1 89 ? -3.509 -6.665 -0.275 1.00 95.75 89 SER A CA 1
ATOM 719 C C . SER A 1 89 ? -2.034 -6.988 -0.485 1.00 95.75 89 SER A C 1
ATOM 721 O O . SER A 1 89 ? -1.351 -7.454 0.425 1.00 95.75 89 SER A O 1
ATOM 723 N N . CYS A 1 90 ? -1.533 -6.719 -1.683 1.00 94.50 90 CYS A N 1
ATOM 724 C CA . CYS A 1 90 ? -0.111 -6.758 -1.981 1.00 94.50 90 CYS A CA 1
ATOM 725 C C . CYS A 1 90 ? 0.318 -5.392 -2.506 1.00 94.50 90 CYS A C 1
ATOM 727 O O . CYS A 1 90 ? -0.469 -4.704 -3.166 1.00 94.50 90 CYS A O 1
ATOM 729 N N . LEU A 1 91 ? 1.571 -5.014 -2.260 1.00 92.81 91 LEU A N 1
ATOM 730 C CA . LEU A 1 91 ? 2.172 -3.904 -2.988 1.00 92.81 91 LEU A CA 1
ATOM 731 C C . LEU A 1 91 ? 2.224 -4.307 -4.462 1.00 92.81 91 LEU A C 1
ATOM 733 O O . LEU A 1 91 ? 2.841 -5.319 -4.786 1.00 92.81 91 LEU A O 1
ATOM 737 N N . ARG A 1 92 ? 1.550 -3.564 -5.338 1.00 90.12 92 ARG A N 1
ATOM 738 C CA . ARG A 1 92 ? 1.376 -3.940 -6.746 1.00 90.12 92 ARG A CA 1
ATOM 739 C C . ARG A 1 92 ? 1.617 -2.779 -7.694 1.00 90.12 92 ARG A C 1
ATOM 741 O O . ARG A 1 92 ? 1.402 -1.623 -7.330 1.00 90.12 92 ARG A O 1
ATOM 748 N N . THR A 1 93 ? 1.990 -3.098 -8.929 1.00 89.25 93 THR A N 1
ATOM 749 C CA . THR A 1 93 ? 1.869 -2.141 -10.034 1.00 89.25 93 THR A CA 1
ATOM 750 C C . THR A 1 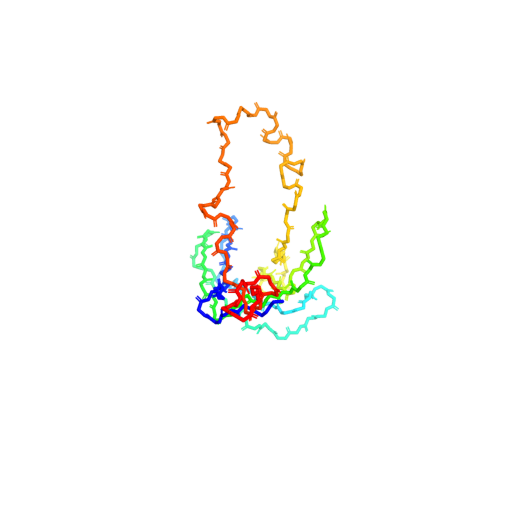93 ? 0.394 -1.906 -10.359 1.00 89.25 93 THR A C 1
ATOM 752 O O . THR A 1 93 ? -0.430 -2.814 -10.242 1.00 89.25 93 THR A O 1
ATOM 755 N N . ASN A 1 94 ? 0.054 -0.697 -10.805 1.00 90.38 94 ASN A N 1
ATOM 756 C CA . ASN A 1 94 ? -1.291 -0.379 -11.290 1.00 90.38 94 ASN A CA 1
ATOM 757 C C . ASN A 1 94 ? -1.211 0.331 -12.655 1.00 90.38 94 ASN A C 1
ATOM 759 O O . ASN A 1 94 ? -1.521 1.516 -12.744 1.00 90.38 94 ASN A O 1
ATOM 763 N N . PRO A 1 95 ? -0.743 -0.351 -13.721 1.00 90.69 95 PRO A N 1
ATOM 764 C CA . PRO A 1 95 ? -0.550 0.280 -15.031 1.00 90.69 95 PRO A CA 1
ATOM 765 C C . PRO A 1 95 ? -1.870 0.717 -15.690 1.00 90.69 95 PRO A C 1
ATOM 767 O O . PRO A 1 95 ? -1.866 1.627 -16.511 1.00 90.69 95 PRO A O 1
ATOM 770 N N . SER A 1 96 ? -2.990 0.095 -15.312 1.00 91.38 96 SER A N 1
ATOM 771 C CA . SER A 1 96 ? -4.331 0.307 -15.870 1.00 91.38 96 SER A CA 1
ATOM 772 C C . SER A 1 96 ? -5.297 1.026 -14.920 1.00 91.38 96 SER A C 1
ATOM 774 O O . SER A 1 96 ? -6.491 1.064 -15.201 1.00 91.38 96 SER A O 1
ATOM 776 N N . TRP A 1 97 ? -4.813 1.635 -13.828 1.00 91.69 97 TRP A N 1
ATOM 777 C CA . TRP A 1 97 ? -5.656 2.095 -12.711 1.00 91.69 97 TRP A CA 1
ATOM 778 C C . TRP A 1 97 ? -6.847 2.979 -13.116 1.00 91.69 97 TRP A C 1
ATOM 780 O O . TRP A 1 97 ? -7.935 2.815 -12.566 1.00 91.69 97 TRP A O 1
ATOM 790 N N . MET A 1 98 ? -6.668 3.878 -14.094 1.00 91.81 98 MET A N 1
ATOM 791 C CA . MET A 1 98 ? -7.748 4.742 -14.595 1.00 91.81 98 MET A CA 1
ATOM 792 C C . MET A 1 98 ? -8.842 3.945 -15.309 1.00 91.81 98 MET A C 1
ATOM 794 O O . MET A 1 98 ? -10.021 4.256 -15.172 1.00 91.81 98 MET A O 1
ATOM 798 N N . SER A 1 99 ? -8.452 2.922 -16.076 1.00 92.50 99 SER A N 1
ATOM 799 C CA . SER A 1 99 ? -9.393 2.019 -16.741 1.00 92.50 99 SER A CA 1
ATOM 800 C C . SER A 1 99 ? -10.094 1.122 -15.724 1.00 92.50 99 SER A C 1
ATOM 802 O O . SER A 1 99 ? -11.300 0.915 -15.830 1.00 92.50 99 SER A O 1
ATOM 804 N N . ASP A 1 100 ? -9.356 0.633 -14.726 1.00 92.50 100 ASP A N 1
ATOM 805 C CA . ASP A 1 100 ? -9.881 -0.242 -13.673 1.00 92.50 100 ASP A CA 1
ATOM 806 C C . ASP A 1 100 ? -10.942 0.470 -12.812 1.00 92.50 100 ASP A C 1
ATOM 808 O O . ASP A 1 100 ? -11.870 -0.167 -12.330 1.00 92.50 100 ASP A O 1
ATOM 812 N N . HIS A 1 101 ? -10.844 1.799 -12.676 1.00 92.56 101 HIS A N 1
ATOM 813 C CA . HIS A 1 101 ? -11.781 2.644 -11.920 1.00 92.56 101 HIS A CA 1
ATOM 814 C C . HIS A 1 101 ? -12.640 3.529 -12.836 1.00 92.56 101 HIS A C 1
ATOM 816 O O . HIS A 1 101 ? -13.092 4.606 -12.445 1.00 92.56 101 HIS A O 1
ATOM 822 N N . ARG A 1 102 ? -12.872 3.106 -14.086 1.00 94.62 102 ARG A N 1
ATOM 823 C CA . ARG A 1 102 ? -13.609 3.902 -15.081 1.00 94.62 102 ARG A CA 1
ATOM 824 C C . ARG A 1 102 ? -15.029 4.259 -14.633 1.00 94.62 102 ARG A C 1
ATOM 826 O O . ARG A 1 102 ? -15.538 5.298 -15.043 1.00 94.62 102 ARG A O 1
ATOM 833 N N . GLU A 1 103 ? -15.68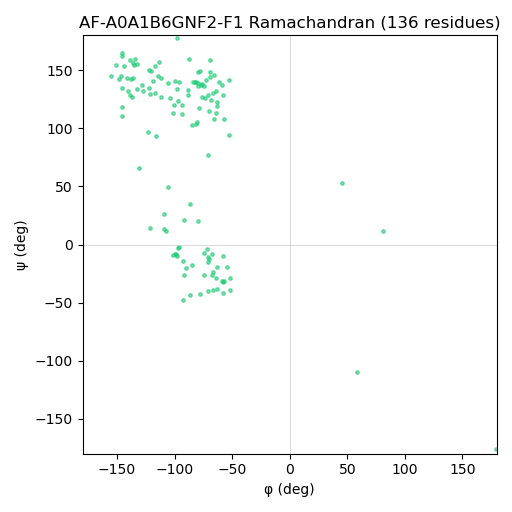3 3.411 -13.846 1.00 96.06 103 GLU A N 1
ATOM 834 C CA . GLU A 1 103 ? -17.052 3.662 -13.375 1.00 96.06 103 GLU A CA 1
ATOM 835 C C . GLU A 1 103 ? -17.139 4.903 -12.478 1.00 96.06 103 GLU A C 1
ATOM 837 O O . GLU A 1 103 ? -18.068 5.701 -12.639 1.00 96.06 103 GLU A O 1
ATOM 842 N N . ASP A 1 104 ? -16.126 5.096 -11.630 1.00 93.75 104 ASP A N 1
ATOM 843 C CA . ASP A 1 104 ? -16.021 6.218 -10.698 1.00 93.75 104 ASP A CA 1
ATOM 844 C C . ASP A 1 104 ? -15.360 7.440 -11.349 1.00 93.75 104 ASP A C 1
ATOM 846 O O . ASP A 1 104 ? -15.825 8.570 -11.200 1.00 93.75 104 ASP A O 1
ATOM 850 N N . LEU A 1 105 ? -14.280 7.221 -12.107 1.00 94.81 105 LEU A N 1
ATOM 851 C CA . LEU A 1 105 ? -13.433 8.292 -12.638 1.00 94.81 105 LEU A CA 1
ATOM 852 C C . LEU A 1 105 ? -13.848 8.771 -14.031 1.00 94.81 105 LEU A C 1
ATOM 854 O O . LEU A 1 105 ? -13.585 9.911 -14.395 1.00 94.81 105 LEU A O 1
ATOM 858 N N . GLY A 1 106 ? -14.491 7.923 -14.836 1.00 93.81 106 GLY A N 1
ATOM 859 C CA . GLY A 1 106 ? -14.727 8.183 -16.261 1.00 93.81 106 GLY A CA 1
ATOM 860 C C . GLY A 1 106 ? -15.757 9.274 -16.556 1.00 93.81 106 GLY A C 1
ATOM 861 O O . GLY A 1 106 ? -15.888 9.684 -17.707 1.00 93.81 106 GLY A O 1
ATOM 862 N N . ARG A 1 107 ? -16.499 9.726 -15.540 1.00 95.38 107 ARG A N 1
ATOM 863 C CA . ARG A 1 107 ? -17.452 10.844 -15.641 1.00 95.38 107 ARG A CA 1
ATOM 864 C C . ARG A 1 107 ? -16.827 12.187 -15.268 1.00 95.38 107 ARG A C 1
ATOM 866 O O . ARG A 1 107 ? -17.440 13.213 -15.537 1.00 95.38 107 ARG A O 1
ATOM 873 N N . LEU A 1 108 ? -15.652 12.165 -14.639 1.00 95.75 108 LEU A N 1
ATOM 874 C CA . LEU A 1 108 ? -14.954 13.354 -14.174 1.00 95.75 108 LEU A CA 1
ATOM 875 C C . LEU A 1 108 ? -14.146 13.968 -15.320 1.00 95.75 108 LEU A C 1
ATOM 877 O O . LEU A 1 108 ? -13.513 13.267 -16.115 1.00 95.75 108 LEU A O 1
ATOM 881 N N . GLN A 1 109 ? -14.152 15.293 -15.402 1.00 95.81 109 GLN A N 1
ATOM 882 C CA . GLN A 1 109 ? -13.237 16.040 -16.252 1.00 95.81 109 GLN A CA 1
ATOM 883 C C . GLN A 1 109 ? -11.812 15.938 -15.705 1.00 95.81 109 GLN A C 1
ATOM 885 O O . GLN A 1 109 ? -11.591 15.717 -14.515 1.00 95.81 109 GLN A O 1
ATOM 890 N N . LEU A 1 110 ? -10.815 16.176 -16.560 1.00 93.00 110 LEU A N 1
ATOM 891 C CA . LEU A 1 110 ? -9.410 16.137 -16.142 1.00 93.00 110 LEU A CA 1
ATOM 892 C C . LEU A 1 110 ? -9.110 17.117 -14.994 1.00 93.00 110 LEU A C 1
ATOM 894 O O . LEU A 1 110 ? -8.288 16.827 -14.135 1.00 93.00 110 LEU A O 1
ATOM 898 N N . THR A 1 111 ? -9.808 18.253 -14.962 1.00 95.88 111 THR A N 1
ATOM 899 C CA . THR A 1 111 ? -9.712 19.284 -13.917 1.00 95.88 111 THR A CA 1
ATOM 900 C C . THR A 1 111 ? -10.311 18.867 -12.575 1.00 95.88 111 THR A C 1
ATOM 902 O O . THR A 1 111 ? -10.061 19.524 -11.571 1.00 95.88 111 THR A O 1
ATOM 905 N N . GLU A 1 112 ? -11.100 17.795 -12.548 1.00 95.75 112 GLU A N 1
ATOM 906 C CA . GLU A 1 112 ? -11.729 17.235 -11.347 1.00 95.75 112 GLU A CA 1
ATOM 907 C C . GLU A 1 112 ? -10.953 16.017 -10.816 1.00 95.75 112 GLU A C 1
ATOM 909 O O . GLU A 1 112 ? -11.244 15.511 -9.733 1.00 95.75 112 GLU A O 1
ATOM 914 N N . LEU A 1 113 ? -9.953 15.544 -11.569 1.00 93.38 113 LEU A N 1
ATOM 915 C CA . LEU A 1 113 ? -9.138 14.385 -11.233 1.00 93.38 113 LEU A CA 1
ATOM 916 C C . LEU A 1 113 ? -7.813 14.802 -10.592 1.00 93.38 113 LEU A C 1
ATOM 918 O O . LEU A 1 113 ? -7.071 15.633 -11.114 1.00 93.38 113 LEU A O 1
ATOM 922 N N . PHE A 1 114 ? -7.453 14.134 -9.497 1.00 90.56 114 PHE A N 1
ATOM 923 C CA . PHE A 1 114 ? -6.080 14.151 -9.007 1.00 90.56 114 PHE A CA 1
ATOM 924 C C . PHE A 1 114 ? -5.243 13.155 -9.817 1.00 90.56 114 PHE A C 1
ATOM 926 O O . PHE A 1 114 ? -5.362 11.942 -9.635 1.00 90.56 114 PHE A O 1
ATOM 933 N N . ILE A 1 115 ? -4.398 13.664 -10.715 1.00 90.94 115 ILE A N 1
ATOM 934 C CA . ILE A 1 115 ? -3.470 12.838 -11.494 1.00 90.94 115 ILE A CA 1
ATOM 935 C C . ILE A 1 115 ? -2.076 12.941 -10.878 1.00 90.94 115 ILE A C 1
ATOM 937 O O . ILE A 1 115 ? -1.466 14.012 -10.927 1.00 90.94 115 ILE A O 1
ATOM 941 N N . PRO A 1 116 ? -1.543 11.847 -10.308 1.00 91.38 116 PRO A N 1
ATOM 942 C CA . PRO A 1 116 ? -0.196 11.859 -9.768 1.00 91.38 116 PRO A CA 1
ATOM 943 C C . PRO A 1 116 ? 0.822 12.025 -10.902 1.00 91.38 116 PRO A C 1
ATOM 945 O O . PRO A 1 116 ? 0.794 11.302 -11.897 1.00 91.38 116 PRO A O 1
ATOM 948 N N . GLY A 1 117 ? 1.747 12.966 -10.726 1.00 89.06 117 GLY A N 1
ATOM 949 C CA . GLY A 1 117 ? 2.862 13.216 -11.634 1.00 89.06 117 GLY A CA 1
ATOM 950 C C . GLY A 1 117 ? 4.168 13.381 -10.863 1.00 89.06 117 GLY A C 1
ATOM 951 O O . GLY A 1 117 ? 4.168 13.660 -9.664 1.00 89.06 117 GLY A O 1
ATOM 952 N N . THR A 1 118 ? 5.291 13.201 -11.551 1.00 84.38 118 THR A N 1
ATOM 953 C CA . THR A 1 118 ? 6.632 13.396 -10.985 1.00 84.38 118 THR A CA 1
ATOM 954 C C . THR A 1 118 ? 7.338 14.531 -11.716 1.00 84.38 118 THR A C 1
ATOM 956 O O . THR A 1 118 ? 7.400 14.509 -12.946 1.00 84.38 118 THR A O 1
ATOM 959 N N . HIS A 1 119 ? 7.902 15.486 -10.973 1.00 87.75 119 HIS A N 1
ATOM 960 C CA . HIS A 1 119 ? 8.871 16.437 -11.525 1.00 87.75 119 HIS A CA 1
ATOM 961 C C . HIS A 1 119 ? 10.149 15.685 -11.929 1.00 87.75 119 HIS A C 1
ATOM 963 O O . HIS A 1 119 ? 10.490 14.697 -11.278 1.00 87.75 119 HIS A O 1
ATOM 969 N N . ASP A 1 120 ? 10.818 16.117 -13.000 1.00 83.38 120 ASP A N 1
ATOM 970 C CA . ASP A 1 120 ? 12.038 15.488 -13.532 1.00 83.38 120 ASP A CA 1
ATOM 971 C C . ASP A 1 120 ? 11.948 13.955 -13.633 1.00 83.38 120 ASP A C 1
ATOM 973 O O . ASP A 1 120 ? 12.793 13.224 -13.120 1.00 83.38 120 ASP A O 1
ATOM 977 N N . SER A 1 121 ? 10.908 13.438 -14.294 1.00 80.38 121 SER A N 1
ATOM 978 C CA . SER A 1 121 ? 10.605 11.996 -14.371 1.00 80.38 121 SER A CA 1
ATOM 979 C C . SER A 1 121 ? 11.756 11.114 -14.887 1.00 80.38 121 SER A C 1
ATOM 981 O O . SER A 1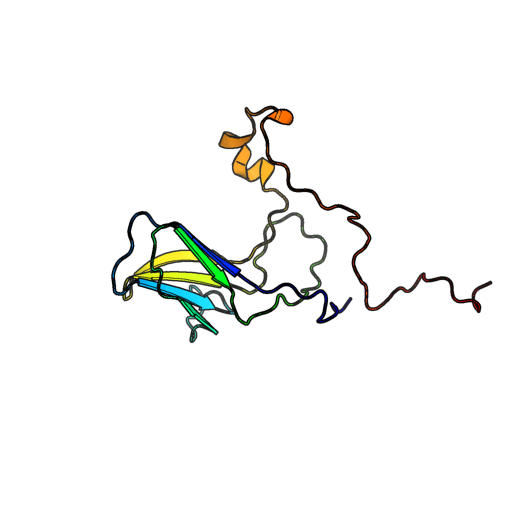 121 ? 11.769 9.911 -14.629 1.00 80.38 121 SER A O 1
ATOM 983 N N . ALA A 1 122 ? 12.738 11.702 -15.575 1.00 73.50 122 ALA A N 1
ATOM 984 C CA . ALA A 1 122 ? 13.936 11.028 -16.069 1.00 73.50 122 ALA A CA 1
ATOM 985 C C . ALA A 1 122 ? 15.182 11.180 -15.166 1.00 73.50 122 ALA A C 1
ATOM 987 O O . ALA A 1 122 ? 16.208 10.573 -15.454 1.00 73.50 122 ALA A O 1
ATOM 988 N N . ALA A 1 123 ? 15.125 11.937 -14.065 1.00 76.56 123 ALA A N 1
ATOM 989 C CA . ALA A 1 123 ? 16.262 12.196 -13.171 1.00 76.56 123 ALA A CA 1
ATOM 990 C C . ALA A 1 123 ? 16.449 11.118 -12.085 1.00 76.56 123 ALA A C 1
ATOM 992 O O . ALA A 1 123 ? 16.836 11.404 -10.949 1.00 76.56 123 ALA A O 1
ATOM 993 N N . TYR A 1 124 ? 16.160 9.855 -12.403 1.00 72.50 124 TYR A N 1
ATOM 994 C CA . TYR A 1 124 ? 16.406 8.753 -11.479 1.00 72.50 124 TYR A CA 1
ATOM 995 C C . TYR A 1 124 ? 17.886 8.351 -11.505 1.00 72.50 124 TYR A C 1
ATOM 997 O O . TYR A 1 124 ? 18.506 8.238 -12.561 1.00 72.50 124 TYR A O 1
ATOM 1005 N N . SER A 1 125 ? 18.466 8.117 -10.325 1.00 66.94 125 SER A N 1
ATOM 1006 C CA . SER A 1 125 ? 19.845 7.639 -10.231 1.00 66.94 125 SER A CA 1
ATOM 1007 C C . SER A 1 125 ? 19.937 6.206 -10.757 1.00 66.94 125 SER A C 1
ATOM 1009 O O . SER A 1 125 ? 19.233 5.309 -10.286 1.00 66.94 125 SER A O 1
ATOM 1011 N N . VAL A 1 126 ? 20.814 5.993 -11.733 1.00 62.88 126 VAL A N 1
ATOM 1012 C CA . VAL A 1 126 ? 21.172 4.673 -12.250 1.00 62.88 126 VAL A CA 1
ATOM 1013 C C . VAL A 1 126 ? 22.615 4.369 -11.871 1.00 62.88 126 VAL A C 1
ATOM 1015 O O . VAL A 1 126 ? 23.515 5.142 -12.172 1.00 62.88 126 VAL A O 1
ATOM 1018 N N . THR A 1 127 ? 22.860 3.217 -11.245 1.00 56.59 127 THR A N 1
ATOM 1019 C CA . THR A 1 127 ? 24.223 2.746 -10.919 1.00 56.59 127 THR A CA 1
ATOM 1020 C C . THR A 1 127 ? 25.052 2.392 -12.165 1.00 56.59 127 THR A C 1
ATOM 1022 O O . THR A 1 127 ? 26.239 2.117 -12.051 1.00 56.59 127 THR A O 1
ATOM 1025 N N . TYR A 1 128 ? 24.449 2.383 -13.359 1.00 51.44 128 TYR A N 1
ATOM 1026 C CA . TYR A 1 128 ? 25.136 2.104 -14.619 1.00 51.44 128 TYR A CA 1
ATOM 1027 C C . TYR A 1 128 ? 24.532 2.933 -15.759 1.00 51.44 128 TYR A C 1
ATOM 1029 O O . TYR A 1 128 ? 23.347 2.775 -16.065 1.00 51.44 128 TYR A O 1
ATOM 1037 N N . GLN A 1 129 ? 25.351 3.795 -16.369 1.00 58.75 129 GLN A N 1
ATOM 1038 C CA . GLN A 1 129 ? 25.036 4.588 -17.560 1.00 58.75 129 GLN A CA 1
ATOM 1039 C C . GLN A 1 129 ? 25.957 4.156 -18.715 1.00 58.75 129 GLN A C 1
ATOM 1041 O O . GLN A 1 129 ? 27.069 4.660 -18.827 1.00 58.75 129 GLN A O 1
ATOM 1046 N N . PRO A 1 130 ? 25.546 3.217 -19.584 1.00 56.97 130 PRO A N 1
ATOM 1047 C CA . PRO A 1 130 ? 26.404 2.752 -20.679 1.00 56.97 130 PRO A CA 1
ATOM 1048 C C . PRO A 1 130 ? 26.603 3.777 -21.812 1.00 56.97 130 PRO A C 1
ATOM 1050 O O . PRO A 1 130 ? 27.341 3.495 -22.746 1.00 56.97 130 PRO A O 1
ATOM 1053 N N . TRP A 1 131 ? 25.937 4.934 -21.751 1.00 58.50 131 TRP A N 1
ATOM 1054 C CA . TRP A 1 131 ? 25.976 6.016 -22.748 1.00 58.50 131 TRP A CA 1
ATOM 1055 C C . TRP A 1 131 ? 26.443 7.355 -22.155 1.00 58.50 131 TRP A C 1
ATOM 1057 O O . TRP A 1 131 ? 26.233 8.403 -22.760 1.00 58.50 131 TRP A O 1
ATOM 1067 N N . GLU A 1 132 ? 27.016 7.347 -20.951 1.00 61.06 132 GLU A N 1
ATOM 1068 C CA . GLU A 1 132 ? 27.639 8.544 -20.389 1.00 61.06 132 GLU A CA 1
ATOM 1069 C C . GLU A 1 132 ? 28.914 8.831 -21.194 1.00 61.06 132 GLU A C 1
ATOM 1071 O O . GLU A 1 132 ? 29.826 8.005 -21.212 1.00 61.06 132 GLU A O 1
ATOM 1076 N N . GLU A 1 133 ? 28.956 9.959 -21.916 1.00 58.19 133 GLU A N 1
ATOM 1077 C CA . GLU A 1 133 ? 30.139 10.358 -22.684 1.00 58.19 133 GLU A CA 1
ATOM 1078 C C . GLU A 1 133 ? 31.342 10.460 -21.743 1.00 58.19 133 GLU A C 1
ATOM 1080 O O . GLU A 1 133 ? 31.459 11.381 -20.927 1.00 58.19 133 GLU A O 1
ATOM 1085 N N . SER A 1 134 ? 32.266 9.510 -21.857 1.00 56.81 134 SER A N 1
ATOM 1086 C CA . SER A 1 134 ? 33.553 9.634 -21.202 1.00 56.81 134 SER A CA 1
ATOM 1087 C C . SER A 1 134 ? 34.422 10.587 -22.023 1.00 56.81 134 SER A C 1
ATOM 1089 O O . SER A 1 134 ? 34.340 10.649 -23.249 1.00 56.81 134 SER A O 1
ATOM 1091 N N . ARG A 1 135 ? 35.335 11.318 -21.368 1.00 57.81 135 ARG A N 1
ATOM 1092 C CA . ARG A 1 135 ? 36.332 12.155 -22.070 1.00 57.81 135 ARG A CA 1
ATOM 1093 C C . ARG A 1 135 ? 37.212 11.338 -23.044 1.00 57.81 135 ARG A C 1
ATOM 1095 O O . ARG A 1 135 ? 37.983 11.930 -23.795 1.00 57.81 135 ARG A O 1
ATOM 1102 N N . TYR A 1 136 ? 37.120 10.011 -22.993 1.00 58.50 136 TYR A N 1
ATOM 1103 C CA . TYR A 1 136 ? 37.867 9.058 -23.801 1.00 58.50 136 TYR A CA 1
ATOM 1104 C C . TYR A 1 136 ? 37.084 8.545 -25.021 1.00 58.50 136 TYR A C 1
ATOM 1106 O O . TYR A 1 136 ? 37.706 7.939 -25.886 1.00 58.50 136 TYR A O 1
ATOM 1114 N N . ASP A 1 137 ? 35.783 8.839 -25.132 1.00 57.47 137 ASP A N 1
ATOM 1115 C CA . ASP A 1 137 ? 34.920 8.440 -26.256 1.00 57.47 137 ASP A CA 1
ATOM 1116 C C . ASP A 1 137 ? 34.603 9.633 -27.180 1.00 57.47 137 ASP A C 1
ATOM 1118 O O . ASP A 1 137 ? 33.444 9.910 -27.488 1.00 57.47 137 ASP A O 1
ATOM 1122 N N . LYS A 1 138 ? 35.644 10.371 -27.591 1.00 46.84 138 LYS A N 1
ATOM 1123 C CA . LYS A 1 138 ? 35.559 11.387 -28.656 1.00 46.84 138 LYS A CA 1
ATOM 1124 C C . LYS A 1 138 ? 36.057 10.853 -29.988 1.00 46.84 138 LYS A C 1
ATOM 1126 O O . LYS A 1 138 ? 37.123 10.199 -29.981 1.00 46.84 138 LYS A O 1
#

InterPro domains:
  IPR017946 PLC-like phosphodiesterase, TIM beta/alpha-barrel domain superfamily [G3DSA:3.20.20.190] (88-135)
  IPR017946 PLC-like phosphodiesterase, TIM beta/alpha-barrel domain superfamily [SSF51695] (93-128)

Organism: NCBI:txid1464854

Mean predicted aligned error: 8.42 Å

Solvent-accessible surface area (backbone atoms only — not comparable to full-atom values): 9008 Å² total; per-residue (Å²): 118,62,68,52,78,89,71,47,48,68,42,68,50,71,51,76,47,98,72,72,56,98,65,32,37,36,34,30,27,70,49,58,58,91,82,51,75,69,84,62,84,44,74,47,68,65,90,52,41,58,53,69,48,80,49,97,48,60,59,73,83,70,91,68,72,94,60,86,57,69,45,70,74,53,38,23,40,35,38,31,49,76,89,43,77,78,45,73,52,54,51,54,54,64,74,50,52,68,69,77,39,32,88,77,51,66,81,54,53,77,93,75,51,90,75,92,80,68,83,69,78,80,73,68,83,62,78,67,65,97,78,64,84,48,98,83,74,120

Secondary structure (DSSP, 8-state):
-PPPTTTPPEEEEEEE-S---TTEEEEEESS-TTT-----SEEE--SSSEEEEEEEEE---------SS--EEEEEEEEEETTEEEEEEEEE--TTHHHHTHHHHTTS-GGGS-----TTTT----S--TT---TT--

pLDDT: mean 85.36, std 14.63, range [45.78, 97.88]

Radius of gyration: 19.43 Å; Cα contacts (8 Å, |Δi|>4): 185; chains: 1; bounding box: 55×39×49 Å

Sequence (138 aa):
PQLDTKTSRRLQVSWWVPQVQSADVIALYLTDPAVNLTAPVYTVPPSTSTGWSDTPLREMYLNYRHVFTSVCLGYWVVYWRGRDKIASSCLRTNPSWMSDHREDLGRLQLTELFIPGTHDSAAYSVTYQPWEESRYDK